Protein AF-A0A484UHD2-F1 (afdb_monomer_lite)

Secondary structure (DSSP, 8-state):
---STTEEEE-SHHHHHT-S-GGG-TT--EEEE-HHHHHHS-HHHHHHHHTT-TT--EEEEE-TTS-HHHHHHHHHHHHHH-TTSEEEEE----TTSTT--

Radius of gyration: 13.31 Å; chains: 1; bounding box: 31×30×35 Å

Organism: NCBI:txid1297885

Foldseek 3Di:
DDPDQQEAEDAAPVSLVVCPALLVSQRHQEYEYHQHHPVVDDPVVVLVSQVSNPNHAEYEYACQPPDPVCPVVVVVSCCVSCVRHYYYYDHPLDCVGPNPD

Sequence (101 aa):
MANGDATLVLKSEEALREIPDPAALHHVEMVHLGARLYGAVPHAELADWLTRLPALQRIHLADDWIPDEQMAAVAAAFAASFPDKQFFWSYDALAGGKHGR

Structure (mmCIF, N/CA/C/O backbone):
data_AF-A0A484UHD2-F1
#
_entry.id   AF-A0A484UHD2-F1
#
loop_
_atom_site.group_PDB
_atom_site.id
_atom_site.type_symbol
_atom_site.label_atom_id
_atom_site.label_alt_id
_atom_site.label_comp_id
_atom_site.label_asym_id
_atom_site.label_entity_id
_atom_site.label_seq_id
_atom_site.pdbx_PDB_ins_code
_atom_site.Cartn_x
_atom_site.Cartn_y
_atom_site.Cartn_z
_atom_site.occupancy
_atom_site.B_iso_or_equiv
_atom_site.auth_seq_id
_atom_site.auth_comp_id
_atom_site.auth_asym_id
_atom_site.auth_atom_id
_atom_site.pdbx_PDB_model_num
ATOM 1 N N . MET A 1 1 ? 1.546 -18.014 21.696 1.00 37.66 1 MET A N 1
ATOM 2 C CA . MET A 1 1 ? 1.139 -18.575 20.392 1.00 37.66 1 MET A CA 1
ATOM 3 C C . MET A 1 1 ? 0.339 -17.486 19.696 1.00 37.66 1 MET A C 1
ATOM 5 O O . MET A 1 1 ? -0.764 -17.220 20.137 1.00 37.66 1 MET A O 1
ATOM 9 N N . ALA A 1 2 ? 0.922 -16.779 18.731 1.00 38.09 2 ALA A N 1
ATOM 10 C CA . ALA A 1 2 ? 0.241 -15.731 17.964 1.00 38.09 2 ALA A CA 1
ATOM 11 C C . ALA A 1 2 ? 0.559 -15.994 16.489 1.00 38.09 2 ALA A C 1
ATOM 13 O O . ALA A 1 2 ? 1.448 -15.383 15.909 1.00 38.09 2 ALA A O 1
ATOM 14 N N . ASN A 1 3 ? -0.063 -17.039 15.948 1.00 40.75 3 ASN A N 1
ATOM 15 C CA . ASN A 1 3 ? 0.093 -17.439 14.556 1.00 40.75 3 ASN A CA 1
ATOM 16 C C . ASN A 1 3 ? -1.143 -16.956 13.798 1.00 40.75 3 ASN A C 1
ATOM 18 O 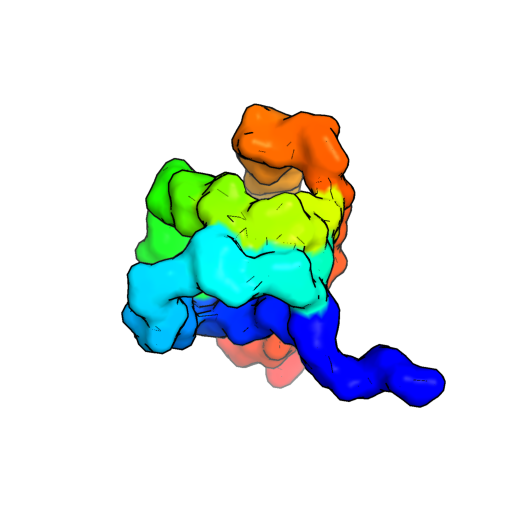O . ASN A 1 3 ? -2.229 -17.453 14.070 1.00 40.75 3 ASN A O 1
ATOM 22 N N . GLY A 1 4 ? -0.964 -16.045 12.841 1.00 49.78 4 GLY A N 1
ATOM 23 C CA . GLY A 1 4 ? -1.851 -15.941 11.678 1.00 49.78 4 GLY A CA 1
ATOM 24 C C . GLY A 1 4 ? -2.535 -14.598 11.448 1.00 49.78 4 GLY A C 1
ATOM 25 O O . GLY A 1 4 ? -2.440 -14.086 10.342 1.00 49.78 4 GLY A O 1
ATOM 26 N N . ASP A 1 5 ? -3.191 -14.015 12.452 1.00 59.53 5 ASP A N 1
ATOM 27 C CA . ASP A 1 5 ? -4.236 -13.023 12.144 1.00 59.53 5 ASP A CA 1
ATOM 28 C C . ASP A 1 5 ? -3.721 -11.601 11.835 1.00 59.53 5 ASP A C 1
ATOM 30 O O . ASP A 1 5 ? -4.331 -10.883 11.056 1.00 59.53 5 ASP A O 1
ATOM 34 N N . 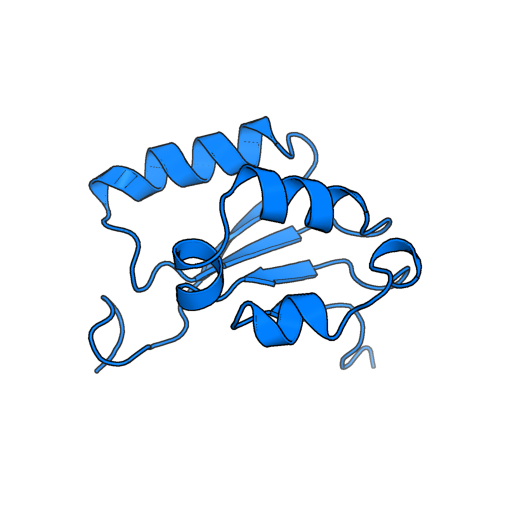ALA A 1 6 ? -2.566 -11.166 12.346 1.00 88.19 6 ALA A N 1
ATOM 35 C CA . ALA A 1 6 ? -2.165 -9.753 12.230 1.00 88.19 6 ALA A CA 1
ATOM 36 C C . ALA A 1 6 ? -1.655 -9.304 10.842 1.00 88.19 6 ALA A C 1
ATOM 38 O O . ALA A 1 6 ? -1.427 -8.106 10.641 1.00 88.19 6 ALA A O 1
ATOM 39 N N . THR A 1 7 ? -1.455 -10.232 9.899 1.00 93.62 7 THR A N 1
ATOM 40 C CA . THR A 1 7 ? -0.894 -9.935 8.574 1.00 93.62 7 THR A CA 1
ATOM 41 C C . THR A 1 7 ? -1.882 -10.274 7.470 1.00 93.62 7 THR A C 1
ATOM 43 O O . THR A 1 7 ? -2.244 -11.433 7.282 1.00 93.62 7 THR A O 1
ATOM 46 N N . LEU A 1 8 ? -2.231 -9.275 6.665 1.00 94.75 8 LEU A N 1
ATOM 47 C CA . LEU A 1 8 ? -3.005 -9.451 5.444 1.00 94.75 8 LEU A CA 1
ATOM 48 C C . LEU A 1 8 ? -2.080 -9.434 4.224 1.00 94.75 8 LEU A C 1
ATOM 50 O O . LEU A 1 8 ? -1.256 -8.534 4.077 1.00 94.75 8 LEU A O 1
ATOM 54 N N . VAL A 1 9 ? -2.226 -10.407 3.328 1.00 94.75 9 VAL A N 1
ATOM 55 C CA . VAL A 1 9 ? -1.418 -10.510 2.104 1.00 94.75 9 VAL A CA 1
ATOM 56 C C . VAL A 1 9 ? -2.311 -10.291 0.888 1.00 94.75 9 VAL A C 1
ATOM 58 O O . VAL A 1 9 ? -3.254 -11.046 0.671 1.00 94.75 9 VAL A O 1
ATOM 61 N N . LEU A 1 10 ? -1.994 -9.284 0.075 1.00 94.94 10 LEU A N 1
ATOM 62 C CA . LEU A 1 10 ? -2.762 -8.890 -1.106 1.00 94.94 10 LEU A CA 1
ATOM 63 C C . LEU A 1 10 ? -1.860 -8.943 -2.337 1.00 94.94 10 LEU A C 1
ATOM 65 O O . LEU A 1 10 ? -0.967 -8.116 -2.502 1.00 94.94 10 LEU A O 1
ATOM 69 N N . LYS A 1 11 ? -2.079 -9.932 -3.208 1.00 92.00 11 LYS A N 1
ATOM 70 C CA . LYS A 1 11 ? -1.213 -10.182 -4.378 1.00 92.00 11 LYS A CA 1
ATOM 71 C C . LYS A 1 11 ? -1.815 -9.743 -5.710 1.00 92.00 11 LYS A C 1
ATOM 73 O O . LYS A 1 11 ? -1.085 -9.670 -6.697 1.00 92.00 11 LYS A O 1
ATOM 78 N N . SER A 1 12 ? -3.115 -9.466 -5.750 1.00 93.06 12 SER A N 1
ATOM 79 C CA . SER A 1 12 ? -3.820 -9.064 -6.966 1.00 93.06 12 SER A CA 1
ATOM 80 C C . SER A 1 12 ? -5.028 -8.179 -6.666 1.00 93.06 12 SER A C 1
ATOM 82 O O . SER A 1 12 ? -5.487 -8.096 -5.524 1.00 93.06 12 SER A O 1
ATOM 84 N N . GLU A 1 13 ? -5.531 -7.512 -7.703 1.00 93.81 13 GLU A N 1
ATOM 85 C CA . GLU A 1 13 ? -6.715 -6.652 -7.642 1.00 93.81 13 GLU A CA 1
ATOM 86 C C . GLU A 1 13 ? -7.975 -7.439 -7.251 1.00 93.81 13 GLU A C 1
ATOM 88 O O . GLU A 1 13 ? -8.821 -6.937 -6.515 1.00 93.81 13 GLU A O 1
ATOM 93 N N . GLU A 1 14 ? -8.084 -8.699 -7.677 1.00 93.31 14 GLU A N 1
ATOM 94 C CA . GLU A 1 14 ? -9.192 -9.577 -7.298 1.00 93.31 14 GLU A CA 1
ATOM 95 C C . GLU A 1 14 ? -9.194 -9.836 -5.789 1.00 93.31 14 GLU A C 1
ATOM 97 O O . GLU A 1 14 ? -10.226 -9.658 -5.149 1.00 93.31 14 GLU A O 1
ATOM 102 N N . ALA A 1 15 ? -8.032 -10.151 -5.204 1.00 92.06 15 ALA A N 1
ATOM 103 C CA . ALA A 1 15 ? -7.906 -10.372 -3.762 1.00 92.06 15 ALA A CA 1
ATOM 104 C C . ALA A 1 15 ? -8.259 -9.115 -2.946 1.00 92.06 15 ALA A C 1
ATOM 106 O O . ALA A 1 15 ? -8.840 -9.215 -1.868 1.00 92.06 15 ALA A O 1
ATOM 107 N N . LEU A 1 16 ? -7.942 -7.923 -3.465 1.00 93.31 16 LEU A N 1
ATOM 108 C CA . LEU A 1 16 ? -8.356 -6.656 -2.857 1.00 93.31 16 LEU A CA 1
ATOM 109 C C . LEU A 1 16 ? -9.888 -6.499 -2.876 1.00 93.31 16 LEU A C 1
ATOM 111 O O . LEU A 1 16 ? -10.482 -6.088 -1.880 1.00 93.31 16 LEU A O 1
ATOM 115 N N . ARG A 1 17 ? -10.534 -6.845 -3.998 1.00 92.00 17 ARG A N 1
ATOM 116 C CA . ARG A 1 17 ? -11.993 -6.736 -4.198 1.00 92.00 17 ARG A CA 1
ATOM 117 C C . ARG A 1 17 ? -12.805 -7.778 -3.435 1.00 92.00 17 ARG A C 1
ATOM 119 O O . ARG A 1 17 ? -13.965 -7.523 -3.123 1.00 92.00 17 ARG A O 1
ATOM 126 N N . GLU A 1 18 ? -12.215 -8.927 -3.124 1.00 93.31 18 GLU A N 1
ATOM 127 C CA . GLU A 1 18 ? -12.830 -9.961 -2.282 1.00 93.31 18 GLU A CA 1
ATOM 128 C C . GLU A 1 18 ? -13.008 -9.518 -0.821 1.00 93.31 18 GLU A C 1
ATOM 130 O O . GLU A 1 18 ? -13.740 -10.168 -0.074 1.00 93.31 18 GLU A O 1
ATOM 135 N N . ILE A 1 19 ? -12.390 -8.401 -0.414 1.00 91.38 19 ILE A N 1
ATOM 136 C CA . ILE A 1 19 ? -12.552 -7.799 0.910 1.00 91.38 19 ILE A CA 1
ATOM 137 C C . ILE A 1 19 ? -13.554 -6.638 0.808 1.00 91.38 19 ILE A C 1
ATOM 139 O O . ILE A 1 19 ? -13.171 -5.519 0.455 1.00 91.38 19 ILE A O 1
ATOM 143 N N . PRO A 1 20 ? -14.840 -6.868 1.128 1.00 78.06 20 PRO A N 1
ATOM 144 C CA . PRO A 1 20 ? -15.889 -5.874 0.911 1.00 78.06 20 PRO A CA 1
ATOM 145 C C . PRO A 1 20 ? -15.807 -4.690 1.882 1.00 78.06 20 PRO A C 1
ATOM 147 O O . PRO A 1 20 ? -16.227 -3.590 1.529 1.00 78.06 20 PRO A O 1
ATOM 150 N N . ASP A 1 21 ? -15.279 -4.904 3.092 1.00 91.44 21 ASP A N 1
ATOM 151 C CA . ASP A 1 21 ? -15.148 -3.863 4.111 1.00 91.44 21 ASP A CA 1
ATOM 152 C C . ASP A 1 21 ? -13.812 -3.965 4.873 1.00 91.44 21 ASP A C 1
ATOM 154 O O . ASP A 1 21 ? -13.708 -4.717 5.848 1.00 91.44 21 ASP A O 1
ATOM 158 N N . PRO A 1 22 ? -12.774 -3.208 4.468 1.00 92.06 22 PRO A N 1
ATOM 159 C CA . PRO A 1 22 ? -11.520 -3.139 5.217 1.00 92.06 22 PRO A CA 1
ATOM 160 C C . PRO A 1 22 ? -11.690 -2.588 6.642 1.00 92.06 22 PRO A C 1
ATOM 162 O O . PRO A 1 22 ? -10.880 -2.915 7.509 1.00 92.06 22 PRO A O 1
ATOM 165 N N . ALA A 1 23 ? -12.738 -1.810 6.935 1.00 94.44 23 ALA A N 1
ATOM 166 C CA . ALA A 1 23 ? -12.937 -1.262 8.276 1.00 94.44 23 ALA A CA 1
ATOM 167 C C . ALA A 1 23 ? -13.256 -2.346 9.318 1.00 94.44 23 ALA A C 1
ATOM 169 O O . ALA A 1 23 ? -12.951 -2.161 10.496 1.00 94.44 23 ALA A O 1
ATOM 170 N N . ALA A 1 24 ? -13.796 -3.493 8.891 1.00 93.81 24 ALA A N 1
ATOM 171 C CA . ALA A 1 24 ? -14.065 -4.643 9.754 1.00 93.81 24 ALA A CA 1
ATOM 172 C C . ALA A 1 24 ? -12.791 -5.412 10.167 1.00 93.81 24 ALA A C 1
ATOM 174 O O . ALA A 1 24 ? -12.824 -6.252 11.072 1.00 93.81 24 ALA A O 1
ATOM 175 N N . LEU A 1 25 ? -11.647 -5.139 9.531 1.00 93.19 25 LEU A N 1
ATOM 176 C CA . LEU A 1 25 ? -10.379 -5.831 9.774 1.00 93.19 25 LEU A CA 1
ATOM 177 C C . LEU A 1 25 ? -9.604 -5.202 10.943 1.00 93.19 25 LEU A C 1
ATOM 179 O O . LEU A 1 25 ? -8.481 -4.722 10.800 1.00 93.19 25 LEU A O 1
ATOM 183 N N . HIS A 1 26 ? -10.200 -5.232 12.138 1.00 93.38 26 HIS A N 1
ATOM 184 C CA . HIS A 1 26 ? -9.658 -4.595 13.351 1.00 93.38 26 HIS A CA 1
ATOM 185 C C . HIS A 1 26 ? -8.353 -5.189 13.891 1.00 93.38 26 HIS A C 1
ATOM 187 O O . HIS A 1 26 ? -7.749 -4.623 14.796 1.00 93.38 26 HIS A O 1
ATOM 193 N N . HIS A 1 27 ? -7.942 -6.339 13.375 1.00 92.56 27 HIS A N 1
ATOM 194 C CA . HIS A 1 27 ? -6.802 -7.104 13.864 1.00 92.56 27 HIS A CA 1
ATOM 195 C C . HIS A 1 27 ? -5.597 -7.041 12.912 1.00 92.56 27 HIS A C 1
ATOM 197 O O . HIS A 1 27 ? -4.520 -7.507 13.270 1.00 92.56 27 HIS A O 1
ATOM 203 N N . VAL A 1 28 ? -5.759 -6.468 11.712 1.00 95.31 28 VAL A N 1
ATOM 204 C CA . VAL A 1 28 ? -4.695 -6.385 10.704 1.00 95.31 28 VAL A CA 1
ATOM 205 C C . VAL A 1 28 ? -3.765 -5.222 11.034 1.00 95.31 28 VAL A C 1
ATOM 207 O O . VAL A 1 28 ? -4.097 -4.054 10.835 1.00 95.31 28 VAL A O 1
ATOM 210 N N . GLU A 1 29 ? -2.572 -5.553 11.515 1.00 96.19 29 GLU A N 1
ATOM 211 C CA . GLU A 1 29 ? -1.521 -4.589 11.852 1.00 96.19 29 GLU A CA 1
ATOM 212 C C . GLU A 1 29 ? -0.488 -4.430 10.733 1.00 96.19 29 GLU A C 1
ATOM 214 O O . GLU A 1 29 ? 0.228 -3.424 10.672 1.00 96.19 29 GLU A O 1
ATOM 219 N N . MET A 1 30 ? -0.384 -5.431 9.859 1.00 96.31 30 MET A N 1
ATOM 220 C CA . MET A 1 30 ? 0.549 -5.467 8.743 1.00 96.31 30 MET A CA 1
ATOM 221 C C . MET A 1 30 ? -0.172 -5.835 7.452 1.00 96.31 30 MET A C 1
ATOM 223 O O . MET A 1 30 ? -0.936 -6.797 7.414 1.00 96.31 30 MET A O 1
ATOM 227 N N . VAL A 1 31 ? 0.147 -5.131 6.370 1.00 96.44 31 VAL A N 1
ATOM 228 C CA . VAL A 1 31 ? -0.230 -5.541 5.015 1.00 96.44 31 VAL A CA 1
ATOM 229 C C . VAL A 1 31 ? 1.018 -5.839 4.202 1.00 96.44 31 VAL A C 1
ATOM 231 O O . VAL A 1 31 ? 1.973 -5.064 4.216 1.00 96.44 31 VAL A O 1
ATOM 234 N N . HIS A 1 32 ? 0.991 -6.946 3.468 1.00 96.56 32 HIS A N 1
ATOM 235 C CA . HIS A 1 32 ? 1.951 -7.260 2.419 1.00 96.56 32 HIS A CA 1
ATOM 236 C C . HIS A 1 32 ? 1.290 -7.099 1.051 1.00 96.56 32 HIS A C 1
ATOM 238 O O . HIS A 1 32 ? 0.342 -7.808 0.718 1.00 96.56 32 HIS A O 1
ATOM 244 N N . LEU A 1 33 ? 1.787 -6.139 0.279 1.00 96.56 33 LEU A N 1
ATOM 245 C CA . LEU A 1 33 ? 1.339 -5.791 -1.060 1.00 96.56 33 LEU A CA 1
ATOM 246 C C . LEU A 1 33 ? 2.256 -6.459 -2.078 1.00 96.56 33 LEU A C 1
ATOM 248 O O . LEU A 1 33 ? 3.460 -6.196 -2.102 1.00 96.56 33 LEU A O 1
ATOM 252 N N . GLY A 1 34 ? 1.683 -7.295 -2.933 1.00 95.38 34 GLY A N 1
ATOM 253 C CA . GLY A 1 34 ? 2.422 -7.908 -4.022 1.00 95.38 34 GLY A CA 1
ATOM 254 C C . GLY A 1 34 ? 2.733 -6.916 -5.142 1.00 95.38 34 GLY A C 1
ATOM 255 O O . GLY A 1 34 ? 1.962 -5.988 -5.405 1.00 95.38 34 GLY A O 1
ATOM 256 N N . ALA A 1 35 ? 3.835 -7.143 -5.859 1.00 92.25 35 ALA A N 1
ATOM 257 C CA . ALA A 1 35 ? 4.302 -6.231 -6.911 1.00 92.25 35 ALA A CA 1
ATOM 258 C C . ALA A 1 35 ? 3.283 -6.113 -8.061 1.00 92.25 35 ALA A C 1
ATOM 260 O O . ALA A 1 35 ? 3.109 -5.050 -8.655 1.00 92.25 35 ALA A O 1
ATOM 261 N N . ARG A 1 36 ? 2.555 -7.206 -8.335 1.00 91.06 36 ARG A N 1
ATOM 262 C CA . ARG A 1 36 ? 1.457 -7.259 -9.313 1.00 91.06 36 ARG A CA 1
ATOM 263 C C . ARG A 1 36 ? 0.289 -6.361 -8.938 1.00 91.06 36 ARG A C 1
ATOM 265 O O . ARG A 1 36 ? -0.187 -5.620 -9.788 1.00 91.06 36 ARG A O 1
ATOM 272 N N . LEU A 1 37 ? -0.153 -6.426 -7.683 1.00 94.50 37 LEU A N 1
ATOM 273 C CA . LEU A 1 37 ? -1.223 -5.569 -7.182 1.00 94.50 37 LEU A CA 1
ATOM 274 C C . LEU A 1 37 ? -0.832 -4.097 -7.313 1.00 94.50 37 LEU A C 1
ATOM 276 O O . LEU A 1 37 ? -1.606 -3.314 -7.852 1.00 94.50 37 LEU A O 1
ATOM 280 N N . TYR A 1 38 ? 0.374 -3.738 -6.865 1.00 94.81 38 TYR A N 1
ATOM 281 C CA . TYR A 1 38 ? 0.846 -2.354 -6.930 1.00 94.81 38 TYR A CA 1
ATOM 282 C C . TYR A 1 38 ? 0.953 -1.830 -8.370 1.00 94.81 38 TYR A C 1
ATOM 284 O O . TYR A 1 38 ? 0.660 -0.668 -8.624 1.00 94.81 38 TYR A O 1
ATOM 292 N N . GLY A 1 39 ? 1.330 -2.686 -9.324 1.00 92.06 39 GLY A N 1
ATOM 293 C CA . GLY A 1 39 ? 1.345 -2.327 -10.744 1.00 92.06 39 GLY A CA 1
ATOM 294 C C . GLY A 1 39 ? -0.040 -2.247 -11.399 1.00 92.06 39 GLY A C 1
ATOM 295 O O . GLY A 1 39 ? -0.178 -1.588 -12.426 1.00 92.06 39 GLY A O 1
ATOM 296 N N . ALA A 1 40 ? -1.052 -2.916 -10.839 1.00 93.81 40 ALA A N 1
ATOM 297 C CA . ALA A 1 40 ? -2.408 -2.965 -11.391 1.00 93.81 40 ALA A CA 1
ATOM 298 C C . ALA A 1 40 ? -3.323 -1.863 -10.838 1.00 93.81 40 ALA A C 1
ATOM 300 O O . ALA A 1 40 ? -4.155 -1.330 -11.570 1.00 93.81 40 ALA A O 1
ATOM 301 N N . VAL A 1 41 ? -3.164 -1.510 -9.560 1.00 94.94 41 VAL A N 1
ATOM 302 C CA . VAL A 1 41 ? -4.040 -0.565 -8.859 1.00 94.94 41 VAL A CA 1
ATOM 303 C C . VAL A 1 41 ? -3.331 0.779 -8.677 1.00 94.94 41 VAL A C 1
ATOM 305 O O . VAL A 1 41 ? -2.212 0.809 -8.161 1.00 94.94 41 VAL A O 1
ATOM 308 N N . PRO A 1 42 ? -3.958 1.915 -9.040 1.00 95.56 42 PRO A N 1
ATOM 309 C CA . PRO A 1 42 ? -3.381 3.232 -8.795 1.00 95.56 42 PRO A CA 1
ATOM 310 C C . PRO A 1 42 ? -3.052 3.454 -7.312 1.00 95.56 42 PRO A C 1
ATOM 312 O O . PRO A 1 42 ? -3.863 3.149 -6.439 1.00 95.56 42 PRO A O 1
ATOM 315 N N . HIS A 1 43 ? -1.902 4.077 -7.018 1.00 95.00 43 HIS A N 1
ATOM 316 C CA . HIS A 1 43 ? -1.463 4.347 -5.636 1.00 95.00 43 HIS A CA 1
ATOM 317 C C . HIS A 1 43 ? -2.534 5.043 -4.791 1.00 95.00 43 HIS A C 1
ATOM 319 O O . HIS A 1 43 ? -2.719 4.678 -3.639 1.00 95.00 43 HIS A O 1
ATOM 325 N N . ALA A 1 44 ? -3.255 6.018 -5.354 1.00 95.94 44 ALA A N 1
ATOM 326 C CA . ALA A 1 44 ? -4.311 6.735 -4.639 1.00 95.94 44 ALA A CA 1
ATOM 327 C C . ALA A 1 44 ? -5.464 5.810 -4.209 1.00 95.94 44 ALA A C 1
ATOM 329 O O . ALA A 1 44 ? -5.897 5.870 -3.065 1.00 95.94 44 ALA A O 1
ATOM 330 N N . GLU A 1 45 ? -5.908 4.913 -5.094 1.00 95.75 45 GLU A N 1
ATOM 331 C CA . GLU A 1 45 ? -6.967 3.945 -4.788 1.00 95.75 45 GLU A CA 1
ATOM 332 C C . GLU A 1 45 ? -6.505 2.939 -3.728 1.00 95.75 45 GLU A C 1
ATOM 334 O O . GLU A 1 45 ? -7.216 2.673 -2.756 1.00 95.75 45 GLU A O 1
ATOM 339 N N . LEU A 1 46 ? -5.276 2.433 -3.864 1.00 95.81 46 LEU A N 1
ATOM 340 C CA . LEU A 1 46 ? -4.685 1.546 -2.868 1.00 95.81 46 LEU A CA 1
ATOM 341 C C . LEU A 1 46 ? -4.522 2.253 -1.516 1.00 95.81 46 LEU A C 1
ATOM 343 O O . LEU A 1 46 ? -4.768 1.655 -0.468 1.00 95.81 46 LEU A O 1
ATOM 347 N N . ALA A 1 47 ? -4.142 3.530 -1.527 1.00 96.31 47 ALA A N 1
ATOM 348 C CA . ALA A 1 47 ? -3.968 4.308 -0.315 1.00 96.31 47 ALA A CA 1
ATOM 349 C C . ALA A 1 47 ? -5.306 4.540 0.403 1.00 96.31 47 ALA A C 1
ATOM 351 O O . ALA A 1 47 ? -5.415 4.279 1.603 1.00 96.31 47 ALA A O 1
ATOM 352 N N . ASP A 1 48 ? -6.344 4.937 -0.336 1.00 95.88 48 ASP A N 1
ATOM 353 C CA . ASP A 1 48 ? -7.709 5.099 0.175 1.00 95.88 48 ASP A CA 1
ATOM 354 C C . ASP A 1 48 ? -8.262 3.806 0.776 1.00 95.88 48 ASP A C 1
ATOM 356 O O . ASP A 1 48 ? -9.025 3.845 1.741 1.00 95.88 48 ASP A O 1
ATOM 360 N N . TRP A 1 49 ? -7.879 2.651 0.235 1.00 96.38 49 TRP A N 1
ATOM 361 C CA . TRP A 1 49 ? -8.251 1.363 0.807 1.00 96.38 49 TRP A CA 1
ATOM 362 C C . TRP A 1 49 ? -7.490 1.079 2.112 1.00 96.38 49 TRP A C 1
ATOM 364 O O . TRP A 1 49 ? -8.103 0.753 3.129 1.00 96.38 49 TRP A O 1
ATOM 374 N N . LEU A 1 50 ? -6.167 1.272 2.126 1.00 96.62 50 LEU A N 1
ATOM 375 C CA . LEU A 1 50 ? -5.314 1.015 3.295 1.00 96.62 50 LEU A CA 1
ATOM 376 C C . LEU A 1 50 ? -5.628 1.931 4.487 1.00 96.62 50 LEU A C 1
ATOM 378 O O . LEU A 1 50 ? -5.522 1.490 5.629 1.00 96.62 50 LEU A O 1
ATOM 382 N N . THR A 1 51 ? -6.043 3.182 4.253 1.00 96.31 51 THR A N 1
ATOM 383 C CA . THR A 1 51 ? -6.454 4.105 5.336 1.00 96.31 51 THR A CA 1
ATOM 384 C C . THR A 1 51 ? -7.665 3.607 6.125 1.00 96.31 51 THR A C 1
ATOM 386 O O . THR A 1 51 ? -7.865 4.025 7.265 1.00 96.31 51 THR A O 1
ATOM 389 N N . ARG A 1 52 ? -8.459 2.697 5.552 1.00 96.00 52 ARG A N 1
ATOM 390 C CA . ARG A 1 52 ? -9.637 2.117 6.206 1.00 96.00 52 ARG A CA 1
ATOM 391 C C . ARG A 1 52 ? -9.290 0.970 7.147 1.00 96.00 52 ARG A C 1
ATOM 393 O O . ARG A 1 52 ? -10.161 0.562 7.902 1.00 96.00 52 ARG A O 1
ATOM 400 N N . LEU A 1 53 ? -8.055 0.461 7.126 1.00 96.12 53 LEU A N 1
ATOM 401 C CA . LEU A 1 53 ? -7.593 -0.555 8.070 1.00 96.12 53 LEU A CA 1
ATOM 402 C C . LEU A 1 53 ? -7.249 0.102 9.419 1.00 96.12 53 LEU A C 1
ATOM 404 O O . LEU A 1 53 ? -6.222 0.778 9.530 1.00 96.12 53 LEU A O 1
ATOM 408 N N . PRO A 1 54 ? -8.060 -0.097 10.471 1.00 95.06 54 PRO A N 1
ATOM 409 C CA . PRO A 1 54 ? -7.972 0.722 11.681 1.00 95.06 54 PRO A CA 1
ATOM 410 C C . PRO A 1 54 ? -6.751 0.399 12.552 1.00 95.06 54 PRO A C 1
ATOM 412 O O . PRO A 1 54 ? -6.300 1.252 13.311 1.00 95.06 54 PRO A O 1
ATOM 415 N N . ALA A 1 55 ? -6.208 -0.816 12.449 1.00 95.62 55 ALA A N 1
ATOM 416 C CA . ALA A 1 55 ? -5.050 -1.257 13.223 1.00 95.62 55 ALA A CA 1
ATOM 417 C C . ALA A 1 55 ? -3.732 -1.212 12.431 1.00 95.62 55 ALA A C 1
ATOM 419 O O . ALA A 1 55 ? -2.687 -1.549 12.983 1.00 95.62 55 ALA A O 1
ATOM 420 N N . LEU A 1 56 ? -3.743 -0.772 11.165 1.00 97.00 56 LEU A N 1
ATOM 421 C CA . LEU A 1 56 ? -2.577 -0.858 10.286 1.00 97.00 56 LEU A CA 1
ATOM 422 C C . LEU A 1 56 ? -1.408 0.008 10.773 1.00 97.00 56 LEU A C 1
ATOM 424 O O . LEU A 1 56 ? -1.499 1.239 10.798 1.00 97.00 56 LEU A O 1
ATOM 428 N N . GLN A 1 57 ? -0.280 -0.646 11.048 1.00 96.88 57 GLN A N 1
ATOM 429 C CA . GLN A 1 57 ? 0.984 -0.025 11.461 1.00 96.88 57 GLN A CA 1
ATOM 430 C C . GLN A 1 57 ? 2.106 -0.211 10.434 1.00 96.88 57 GLN A C 1
ATOM 432 O O . GLN A 1 57 ? 3.017 0.615 10.353 1.00 96.88 57 GLN A O 1
ATOM 437 N N . ARG A 1 58 ? 2.084 -1.314 9.673 1.00 97.50 58 ARG A N 1
ATOM 438 C CA . ARG A 1 58 ? 3.197 -1.733 8.808 1.00 97.50 58 ARG A CA 1
ATOM 439 C C . ARG A 1 58 ? 2.732 -2.052 7.395 1.00 97.50 58 ARG A C 1
ATOM 441 O O . ARG A 1 58 ? 1.799 -2.828 7.205 1.00 97.50 58 ARG A O 1
ATOM 448 N N . ILE A 1 59 ? 3.431 -1.506 6.409 1.00 97.81 59 ILE A N 1
ATOM 449 C CA . ILE A 1 59 ? 3.192 -1.761 4.989 1.00 97.81 59 ILE A CA 1
ATOM 450 C C . ILE A 1 59 ? 4.459 -2.372 4.399 1.00 97.81 59 ILE A C 1
ATOM 452 O O . ILE A 1 59 ? 5.523 -1.759 4.420 1.00 97.81 59 ILE A O 1
ATOM 456 N N . HIS A 1 60 ? 4.337 -3.584 3.874 1.00 97.44 60 HIS A N 1
ATOM 457 C CA . HIS A 1 60 ? 5.367 -4.239 3.082 1.00 97.44 60 HIS A CA 1
ATOM 458 C C . HIS A 1 60 ? 4.961 -4.187 1.614 1.00 97.44 60 HIS A C 1
ATOM 460 O O . HIS A 1 60 ? 3.844 -4.577 1.285 1.00 97.44 60 HIS A O 1
ATOM 466 N N . LEU A 1 61 ? 5.858 -3.753 0.735 1.00 97.31 61 LEU A N 1
ATOM 467 C CA . LEU A 1 61 ? 5.640 -3.764 -0.710 1.00 97.31 61 LEU A CA 1
ATOM 468 C C . LEU A 1 61 ? 6.685 -4.647 -1.385 1.00 97.31 61 LEU A C 1
ATOM 470 O O . LEU A 1 61 ? 7.883 -4.484 -1.149 1.00 97.31 61 LEU A O 1
ATOM 474 N N . ALA A 1 62 ? 6.238 -5.612 -2.183 1.00 95.69 62 ALA A N 1
ATOM 475 C CA . ALA A 1 62 ? 7.118 -6.393 -3.034 1.00 95.69 62 ALA A CA 1
ATOM 476 C C . ALA A 1 62 ? 7.617 -5.536 -4.200 1.00 95.69 62 ALA A C 1
ATOM 478 O O . ALA A 1 62 ? 6.845 -4.841 -4.861 1.00 95.69 62 ALA A O 1
ATOM 479 N N . ASP A 1 63 ? 8.921 -5.579 -4.438 1.00 93.81 63 ASP A N 1
ATOM 480 C CA . ASP A 1 63 ? 9.614 -4.664 -5.340 1.00 93.81 63 ASP A CA 1
ATOM 481 C C . ASP A 1 63 ? 10.000 -5.294 -6.689 1.00 93.81 63 ASP A C 1
ATOM 483 O O . ASP A 1 63 ? 10.689 -4.658 -7.486 1.00 93.81 63 ASP A O 1
ATOM 487 N N . ASP A 1 64 ? 9.534 -6.518 -6.966 1.00 92.19 64 ASP A N 1
ATOM 488 C CA . ASP A 1 64 ? 9.897 -7.332 -8.132 1.00 92.19 64 ASP A CA 1
ATOM 489 C C . ASP A 1 64 ? 9.786 -6.601 -9.477 1.00 92.19 64 ASP A C 1
ATOM 491 O O . ASP A 1 64 ? 10.593 -6.857 -10.371 1.00 92.19 64 ASP A O 1
ATOM 495 N N . TRP A 1 65 ? 8.810 -5.702 -9.623 1.00 89.38 65 TRP A N 1
ATOM 496 C CA . TRP A 1 65 ? 8.532 -4.947 -10.856 1.00 89.38 65 TRP A CA 1
ATOM 497 C C . TRP A 1 65 ? 8.693 -3.434 -10.697 1.00 89.38 65 TRP A C 1
ATOM 499 O O . TRP A 1 65 ? 8.232 -2.670 -11.543 1.00 89.38 65 TRP A O 1
ATOM 509 N N . ILE A 1 66 ? 9.352 -2.996 -9.625 1.00 91.75 66 ILE A N 1
ATOM 510 C CA . ILE A 1 66 ? 9.662 -1.588 -9.390 1.00 91.75 66 ILE A CA 1
ATOM 511 C C . ILE A 1 66 ? 11.142 -1.385 -9.731 1.00 91.75 66 ILE A C 1
ATOM 513 O O . ILE A 1 66 ? 11.998 -1.927 -9.024 1.00 91.75 66 ILE A O 1
ATOM 517 N N . PRO A 1 67 ? 11.465 -0.626 -10.796 1.00 91.69 67 PRO A N 1
ATOM 518 C CA . PRO A 1 67 ? 12.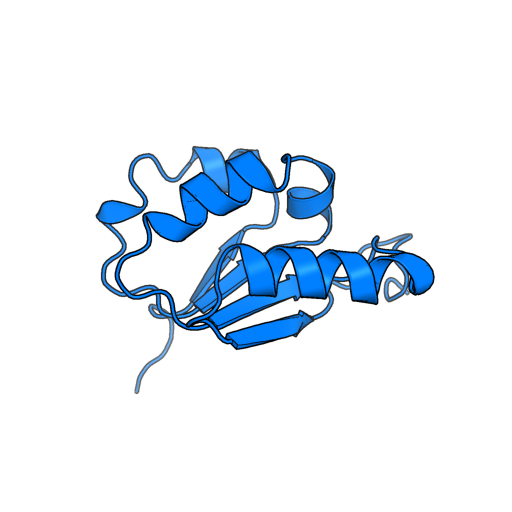845 -0.291 -11.122 1.00 91.69 67 PRO A CA 1
ATOM 519 C C . PRO A 1 67 ? 13.516 0.469 -9.976 1.00 91.69 67 PRO A C 1
ATOM 521 O O . PRO A 1 67 ? 12.887 1.318 -9.341 1.00 91.69 67 PRO A O 1
ATOM 524 N N . ASP A 1 68 ? 14.806 0.220 -9.749 1.00 92.75 68 ASP A N 1
ATOM 525 C CA . ASP A 1 68 ? 15.552 0.806 -8.626 1.00 92.75 68 ASP A CA 1
ATOM 526 C C . ASP A 1 68 ? 15.503 2.346 -8.615 1.00 92.75 68 ASP A C 1
ATOM 528 O O . ASP A 1 68 ? 15.367 2.963 -7.559 1.00 92.75 68 ASP A O 1
ATOM 532 N N . GLU A 1 69 ? 15.516 2.977 -9.794 1.00 95.56 69 GLU A N 1
ATOM 533 C CA . GLU A 1 69 ? 15.394 4.435 -9.952 1.00 95.56 69 GLU A CA 1
ATOM 534 C C . GLU A 1 69 ? 14.048 4.998 -9.457 1.00 95.56 69 GLU A C 1
ATOM 536 O O . GLU A 1 69 ? 13.967 6.161 -9.061 1.00 95.56 69 GLU A O 1
ATOM 541 N N . GLN A 1 70 ? 12.996 4.173 -9.435 1.00 95.00 70 GLN A N 1
ATOM 542 C CA . GLN A 1 70 ? 11.654 4.547 -8.984 1.00 95.00 70 GLN A CA 1
ATOM 543 C C . GLN A 1 70 ? 11.420 4.217 -7.507 1.00 95.00 70 GLN A C 1
ATOM 545 O O . GLN A 1 70 ? 10.520 4.794 -6.896 1.00 95.00 70 GLN A O 1
ATOM 550 N N . MET A 1 71 ? 12.229 3.342 -6.896 1.00 94.88 71 MET A N 1
ATOM 551 C CA . MET A 1 71 ? 12.031 2.906 -5.508 1.00 94.88 71 MET A CA 1
ATOM 552 C C . MET A 1 71 ? 11.999 4.088 -4.531 1.00 94.88 71 MET A C 1
ATOM 554 O O . MET A 1 71 ? 11.130 4.147 -3.664 1.00 94.88 71 MET A O 1
ATOM 558 N N . ALA A 1 72 ? 12.885 5.075 -4.692 1.00 96.75 72 ALA A N 1
ATOM 559 C CA . ALA A 1 72 ? 12.890 6.261 -3.833 1.00 96.75 72 ALA A CA 1
ATOM 560 C C . ALA A 1 72 ? 11.584 7.072 -3.940 1.00 96.75 72 ALA A C 1
ATOM 562 O O . ALA A 1 72 ? 11.039 7.504 -2.924 1.00 96.75 72 ALA A O 1
ATOM 563 N N . ALA A 1 73 ? 11.056 7.241 -5.157 1.00 96.75 73 ALA A N 1
ATOM 564 C CA . ALA A 1 73 ? 9.805 7.958 -5.392 1.00 96.75 73 ALA A CA 1
ATOM 565 C C . ALA A 1 73 ? 8.597 7.200 -4.820 1.00 96.75 73 ALA A C 1
ATOM 567 O O . ALA A 1 73 ? 7.735 7.807 -4.187 1.00 96.75 73 ALA A O 1
ATOM 568 N N . VAL A 1 74 ? 8.564 5.873 -4.975 1.00 96.75 74 VAL A N 1
ATOM 569 C CA . VAL A 1 74 ? 7.515 5.018 -4.400 1.00 96.75 74 VAL A CA 1
ATOM 570 C C . VAL A 1 74 ? 7.537 5.077 -2.871 1.00 96.75 74 VAL A C 1
ATOM 572 O O . VAL A 1 74 ? 6.503 5.324 -2.254 1.00 96.75 74 VAL A O 1
ATOM 575 N N . ALA A 1 75 ? 8.708 4.930 -2.243 1.00 96.81 75 ALA A N 1
ATOM 576 C CA . ALA A 1 75 ? 8.833 5.040 -0.790 1.00 96.81 75 ALA A CA 1
ATOM 577 C C . ALA A 1 75 ? 8.377 6.420 -0.280 1.00 96.81 75 ALA A C 1
ATOM 579 O O . ALA A 1 75 ? 7.678 6.504 0.729 1.00 96.81 75 ALA A O 1
ATOM 580 N N . ALA A 1 76 ? 8.712 7.496 -1.002 1.00 97.19 76 ALA A N 1
ATOM 581 C CA . ALA A 1 76 ? 8.249 8.843 -0.679 1.00 97.19 76 ALA A CA 1
ATOM 582 C C . ALA A 1 76 ? 6.721 8.984 -0.799 1.00 97.19 76 ALA A C 1
ATOM 584 O O . ALA A 1 76 ? 6.106 9.623 0.053 1.00 97.19 76 ALA A O 1
ATOM 585 N N . ALA A 1 77 ? 6.097 8.361 -1.804 1.00 97.06 77 ALA A N 1
ATOM 586 C CA . ALA A 1 77 ? 4.643 8.354 -1.954 1.00 97.06 77 ALA A CA 1
ATOM 587 C C . ALA A 1 77 ? 3.948 7.645 -0.779 1.00 97.06 77 ALA A C 1
ATOM 589 O O . ALA A 1 77 ? 2.976 8.171 -0.238 1.00 97.06 77 ALA A O 1
ATOM 590 N N . PHE A 1 78 ? 4.471 6.501 -0.323 1.00 97.06 78 PHE A N 1
ATOM 591 C CA . PHE A 1 78 ? 3.954 5.831 0.876 1.00 97.06 78 PHE A CA 1
ATOM 592 C C . PHE A 1 78 ? 4.173 6.657 2.144 1.00 97.06 78 PHE A C 1
ATOM 594 O O . PHE A 1 78 ? 3.245 6.782 2.937 1.00 97.06 78 PHE A O 1
ATOM 601 N N . ALA A 1 79 ? 5.344 7.271 2.320 1.00 96.69 79 ALA A N 1
ATOM 602 C CA . ALA A 1 79 ? 5.608 8.144 3.464 1.00 96.69 79 ALA A CA 1
ATOM 603 C C . ALA A 1 79 ? 4.685 9.377 3.488 1.00 96.69 79 ALA A C 1
ATOM 605 O O . ALA A 1 79 ? 4.263 9.808 4.558 1.00 96.69 79 ALA A O 1
ATOM 606 N N . ALA A 1 80 ? 4.339 9.929 2.321 1.00 97.00 80 ALA A N 1
ATOM 607 C CA . ALA A 1 80 ? 3.399 11.043 2.207 1.00 97.00 80 ALA A CA 1
ATOM 608 C C . ALA A 1 80 ? 1.952 10.626 2.519 1.00 97.0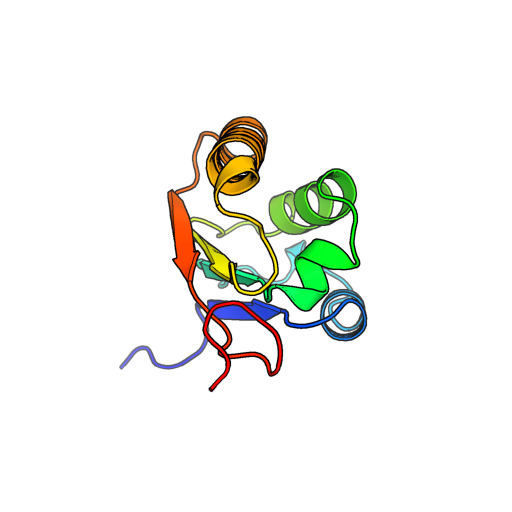0 80 ALA A C 1
ATOM 610 O O . ALA A 1 80 ? 1.238 11.364 3.195 1.00 97.00 80 ALA A O 1
ATOM 611 N N . SER A 1 81 ? 1.519 9.453 2.047 1.00 97.25 81 SER A N 1
ATOM 612 C CA . SER A 1 81 ? 0.178 8.917 2.325 1.00 97.25 81 SER A CA 1
ATOM 613 C C . SER A 1 81 ? 0.021 8.411 3.763 1.00 97.25 81 SER A C 1
ATOM 615 O O . SER A 1 81 ? -1.086 8.428 4.297 1.00 97.25 81 SER A O 1
ATOM 617 N N . PHE A 1 82 ? 1.111 7.960 4.387 1.00 96.62 82 PHE A N 1
ATOM 618 C CA . PHE A 1 82 ? 1.108 7.264 5.673 1.00 96.62 82 PHE A CA 1
ATOM 619 C C . PHE A 1 82 ? 2.276 7.704 6.573 1.00 96.62 82 PHE A C 1
ATOM 621 O O . PHE A 1 82 ? 3.157 6.897 6.879 1.00 96.62 82 PHE A O 1
ATOM 628 N N . PRO A 1 83 ? 2.311 8.975 7.014 1.00 95.75 83 PRO A N 1
ATOM 629 C CA . PRO A 1 83 ? 3.438 9.521 7.778 1.00 95.75 83 PRO A CA 1
ATOM 630 C C . PRO A 1 83 ? 3.632 8.862 9.154 1.00 95.75 83 PRO A C 1
ATOM 632 O O . PRO A 1 83 ? 4.707 8.957 9.741 1.00 95.75 83 PRO A O 1
ATOM 635 N N . ASP A 1 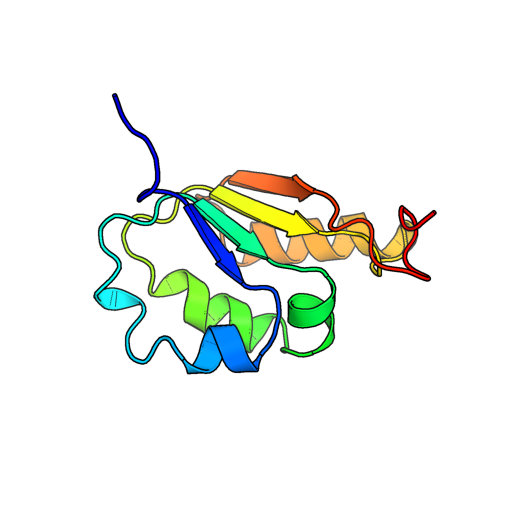84 ? 2.596 8.207 9.676 1.00 95.94 84 ASP A N 1
ATOM 636 C CA . ASP A 1 84 ? 2.569 7.485 10.949 1.00 95.94 84 ASP A CA 1
ATOM 637 C C . ASP A 1 84 ? 2.923 5.992 10.821 1.00 95.94 84 ASP A C 1
ATOM 639 O O . ASP A 1 84 ? 3.090 5.320 11.839 1.00 95.94 84 ASP A O 1
ATOM 643 N N . LYS A 1 85 ? 3.037 5.457 9.598 1.00 95.81 85 LYS A N 1
ATOM 644 C CA . LYS A 1 85 ? 3.205 4.016 9.355 1.00 95.81 85 LYS A CA 1
ATOM 645 C C . LYS A 1 85 ? 4.631 3.674 8.959 1.00 95.81 85 LYS A C 1
ATOM 647 O O . LYS A 1 85 ? 5.344 4.457 8.337 1.00 95.81 85 LYS A O 1
ATOM 652 N N . GLN A 1 86 ? 5.045 2.457 9.286 1.00 97.31 86 GLN A N 1
ATOM 653 C CA . GLN A 1 86 ? 6.337 1.935 8.854 1.00 97.31 86 GLN A CA 1
ATOM 654 C C . GLN A 1 86 ? 6.212 1.294 7.471 1.00 97.31 86 GLN A C 1
ATOM 656 O O . GLN A 1 86 ? 5.314 0.483 7.236 1.00 97.31 86 GLN A O 1
ATOM 661 N N . PHE A 1 87 ? 7.144 1.620 6.579 1.00 97.44 87 PHE A N 1
ATOM 662 C CA . PHE A 1 87 ? 7.211 1.076 5.228 1.00 97.44 87 PHE A CA 1
ATOM 663 C C . PHE A 1 87 ? 8.453 0.196 5.057 1.00 97.44 87 PHE A C 1
ATOM 665 O O . PHE A 1 87 ? 9.556 0.589 5.442 1.00 97.44 87 PHE A O 1
ATOM 672 N N . PHE A 1 88 ? 8.275 -0.977 4.455 1.00 97.19 88 PHE A N 1
ATOM 673 C CA . PHE A 1 88 ? 9.339 -1.943 4.204 1.00 97.19 88 PHE A CA 1
ATOM 674 C C . PHE A 1 88 ? 9.276 -2.474 2.774 1.00 97.19 88 PHE A C 1
ATOM 676 O O . PHE A 1 88 ? 8.204 -2.745 2.231 1.00 97.19 88 PHE A O 1
ATOM 683 N N . TRP A 1 89 ? 10.448 -2.704 2.191 1.00 96.06 89 TRP A N 1
ATOM 684 C CA . TRP A 1 89 ? 10.570 -3.474 0.960 1.00 96.06 89 TRP A CA 1
ATOM 685 C C . TRP A 1 89 ? 10.525 -4.975 1.249 1.00 96.06 89 TRP A C 1
ATOM 687 O O . TRP A 1 89 ? 10.981 -5.450 2.291 1.00 96.06 89 TRP A O 1
ATOM 697 N N . SER A 1 90 ? 9.974 -5.725 0.307 1.00 93.94 90 SER A N 1
ATOM 698 C CA . SER A 1 90 ? 9.921 -7.186 0.294 1.00 93.94 90 SER A CA 1
ATOM 699 C C . SER A 1 90 ? 10.058 -7.679 -1.147 1.00 93.94 90 SER A C 1
ATOM 701 O O . SER A 1 90 ? 10.258 -6.872 -2.050 1.00 93.94 90 SER A O 1
ATOM 703 N N . TYR A 1 91 ? 9.928 -8.982 -1.371 1.00 89.62 91 TYR A N 1
ATOM 704 C CA . TYR A 1 91 ? 9.924 -9.572 -2.705 1.00 89.62 91 TYR A CA 1
ATOM 705 C C . TYR A 1 91 ? 8.953 -10.754 -2.762 1.00 89.62 91 TYR A C 1
ATOM 707 O O . TYR A 1 91 ? 8.744 -11.447 -1.764 1.00 89.62 91 TYR A O 1
ATOM 715 N N . ASP A 1 92 ? 8.381 -10.984 -3.938 1.00 84.81 92 ASP A N 1
ATOM 716 C CA . ASP A 1 92 ? 7.458 -12.078 -4.251 1.00 84.81 92 ASP A CA 1
ATOM 717 C C . ASP A 1 92 ? 8.119 -13.194 -5.081 1.00 84.81 92 ASP A C 1
ATOM 719 O O . ASP A 1 92 ? 7.497 -14.236 -5.300 1.00 84.8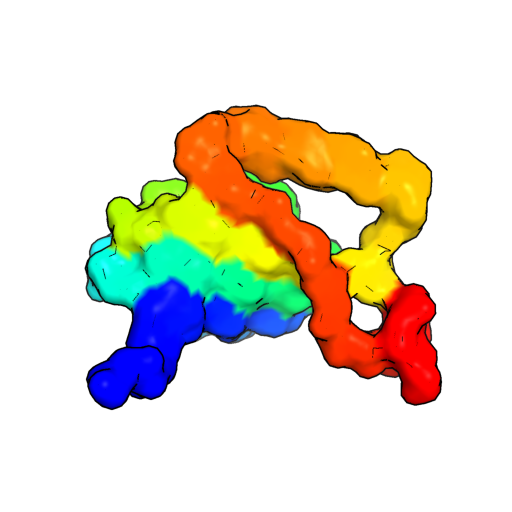1 92 ASP A O 1
ATOM 723 N N . ALA A 1 93 ? 9.363 -12.992 -5.537 1.00 82.00 93 ALA A N 1
ATOM 724 C CA . ALA A 1 93 ? 10.099 -13.905 -6.421 1.00 82.00 93 ALA A CA 1
ATOM 725 C C . ALA A 1 93 ? 9.310 -14.250 -7.699 1.00 82.00 93 ALA A C 1
ATOM 727 O O . ALA A 1 93 ? 9.255 -15.402 -8.141 1.00 82.00 93 ALA A O 1
ATOM 728 N N . LEU A 1 94 ? 8.662 -13.246 -8.292 1.00 77.50 94 LEU A N 1
ATOM 729 C CA . LEU A 1 94 ? 7.839 -13.430 -9.485 1.00 77.50 94 LEU A CA 1
ATOM 730 C C . LEU A 1 94 ? 8.724 -13.679 -10.705 1.00 77.50 94 LEU A C 1
ATOM 732 O O . LEU A 1 94 ? 9.670 -12.935 -10.943 1.00 77.50 94 LEU A O 1
ATOM 736 N N . ALA A 1 95 ? 8.370 -14.668 -11.531 1.00 76.25 95 ALA A N 1
ATOM 737 C CA . ALA A 1 95 ? 9.059 -14.916 -12.797 1.00 76.25 95 ALA A CA 1
ATOM 738 C C . ALA A 1 95 ? 9.103 -13.640 -13.661 1.00 76.25 95 ALA A C 1
ATOM 740 O O . ALA A 1 95 ? 8.075 -12.989 -13.873 1.00 76.25 95 ALA A O 1
ATOM 741 N N . GLY A 1 96 ? 10.299 -13.280 -14.136 1.00 72.19 96 GLY A N 1
ATOM 742 C CA . GLY A 1 96 ? 10.545 -12.045 -14.891 1.00 72.19 96 GLY A CA 1
ATOM 743 C C . GLY A 1 96 ? 10.612 -10.767 -14.045 1.00 72.19 96 GLY A C 1
ATOM 744 O O . GLY A 1 96 ? 10.867 -9.699 -14.593 1.00 72.19 96 GLY A O 1
ATOM 745 N N . GLY A 1 97 ? 10.390 -10.852 -12.731 1.00 73.81 97 GLY A N 1
ATOM 746 C CA . GLY A 1 97 ? 10.725 -9.796 -11.780 1.00 73.81 97 GLY A CA 1
ATOM 747 C C . GLY A 1 97 ? 12.187 -9.857 -11.355 1.00 73.81 97 GLY A C 1
ATOM 748 O O . GLY A 1 97 ? 12.864 -10.864 -11.564 1.00 73.81 97 GLY A O 1
ATOM 749 N N . LYS A 1 98 ? 12.684 -8.787 -10.731 1.00 82.31 98 LYS A N 1
ATOM 750 C CA . LYS A 1 98 ? 14.113 -8.641 -10.404 1.00 82.31 98 LYS A CA 1
ATOM 751 C C . LYS A 1 98 ? 14.680 -9.736 -9.487 1.00 82.31 98 LYS A C 1
ATOM 753 O O . LYS A 1 98 ? 15.888 -9.952 -9.491 1.00 82.31 98 LYS A O 1
ATOM 758 N N . HIS A 1 99 ? 13.820 -10.447 -8.750 1.00 81.62 99 HIS A N 1
ATOM 759 C CA . HIS A 1 99 ? 14.195 -11.547 -7.849 1.00 81.62 99 HIS A CA 1
ATOM 760 C C . HIS A 1 99 ? 13.734 -12.934 -8.325 1.00 81.62 99 HIS A C 1
ATOM 762 O O . HIS A 1 99 ? 14.058 -13.935 -7.682 1.00 81.62 99 HIS A O 1
ATOM 768 N N . GLY A 1 100 ? 12.977 -13.015 -9.423 1.00 72.38 100 GLY A N 1
ATOM 769 C CA . GLY A 1 100 ? 12.476 -14.272 -9.976 1.00 72.38 100 GLY A CA 1
ATOM 770 C C . GLY A 1 100 ? 13.579 -15.033 -10.697 1.00 72.38 100 GLY A C 1
ATOM 771 O O . GLY A 1 100 ? 13.984 -14.640 -11.788 1.00 72.38 100 GLY A O 1
ATOM 772 N N . ARG A 1 101 ? 14.068 -16.107 -10.077 1.00 58.56 101 ARG A N 1
ATOM 773 C CA . ARG A 1 101 ? 14.951 -17.082 -10.731 1.00 58.56 101 ARG A CA 1
ATOM 774 C C . ARG A 1 101 ? 14.175 -17.996 -11.669 1.00 58.56 101 ARG A C 1
ATOM 776 O O . ARG A 1 101 ? 13.018 -18.326 -11.329 1.00 58.56 101 ARG A O 1
#

pLDDT: mean 90.36, std 12.33, range [37.66, 97.81]